Protein AF-A0A9N9NT91-F1 (afdb_monomer_lite)

Structure (mmCIF, N/CA/C/O backbone):
data_AF-A0A9N9NT91-F1
#
_entry.id   AF-A0A9N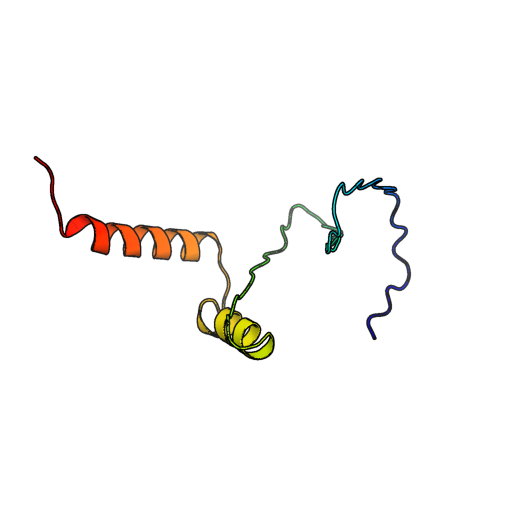9NT91-F1
#
loop_
_atom_site.group_PDB
_atom_site.id
_atom_site.type_symbol
_atom_site.label_atom_id
_atom_site.label_alt_id
_atom_site.label_comp_id
_atom_site.label_asym_id
_atom_site.label_entity_id
_atom_site.label_seq_id
_atom_site.pdbx_PDB_ins_code
_atom_site.Cartn_x
_atom_site.Cartn_y
_atom_site.Cartn_z
_atom_site.occupancy
_atom_site.B_iso_or_equiv
_atom_site.auth_seq_id
_atom_site.auth_comp_id
_atom_site.auth_asym_id
_atom_site.auth_atom_id
_atom_site.pdbx_PDB_model_num
ATOM 1 N N . ASN A 1 1 ? 11.778 0.957 -24.401 1.00 29.25 1 ASN A N 1
ATOM 2 C CA . ASN A 1 1 ? 12.486 2.217 -24.705 1.00 29.25 1 ASN A CA 1
ATOM 3 C C . ASN A 1 1 ? 11.619 3.371 -24.269 1.00 29.25 1 ASN A C 1
ATOM 5 O O . ASN A 1 1 ? 10.601 3.606 -24.902 1.00 29.25 1 ASN A O 1
ATOM 9 N N . PHE A 1 2 ? 11.968 4.003 -23.153 1.00 30.50 2 PHE A N 1
ATOM 10 C CA . PHE A 1 2 ? 11.306 5.214 -22.679 1.00 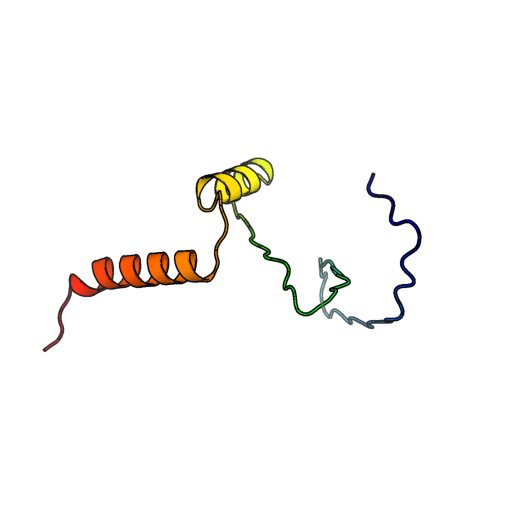30.50 2 PHE A CA 1
ATOM 11 C C . PHE A 1 2 ? 12.195 6.388 -23.094 1.00 30.50 2 PHE A C 1
ATOM 13 O O . PHE A 1 2 ? 13.359 6.436 -22.699 1.00 30.50 2 PHE A O 1
ATOM 20 N N . THR A 1 3 ? 11.690 7.257 -23.963 1.00 26.98 3 THR A N 1
ATOM 21 C CA . THR A 1 3 ? 12.416 8.430 -24.461 1.00 26.98 3 THR A CA 1
ATOM 22 C C . THR A 1 3 ? 11.895 9.641 -23.699 1.00 26.98 3 THR A C 1
ATOM 24 O O . THR A 1 3 ? 10.711 9.950 -23.789 1.00 26.98 3 THR A O 1
ATOM 27 N N . ILE A 1 4 ? 12.755 10.300 -22.921 1.00 46.78 4 ILE A N 1
ATOM 28 C CA . ILE A 1 4 ? 12.425 11.570 -22.266 1.00 46.78 4 ILE A CA 1
ATOM 29 C C . ILE A 1 4 ? 12.824 12.680 -23.240 1.00 46.78 4 ILE A C 1
ATOM 31 O O . ILE A 1 4 ? 14.005 12.999 -23.364 1.00 46.78 4 ILE A O 1
ATOM 35 N N . GLU A 1 5 ? 11.857 13.231 -23.971 1.00 41.44 5 GLU A N 1
ATOM 36 C CA . GLU A 1 5 ? 12.071 14.425 -24.790 1.00 41.44 5 GLU A CA 1
ATOM 37 C C . GLU A 1 5 ? 11.724 15.682 -23.975 1.00 41.44 5 GLU A C 1
ATOM 39 O O . GLU A 1 5 ? 10.614 15.830 -23.474 1.00 41.44 5 GLU A O 1
ATOM 44 N N . ASN A 1 6 ? 12.695 16.595 -23.859 1.00 38.34 6 ASN A N 1
ATOM 45 C CA . ASN A 1 6 ? 12.537 17.987 -23.418 1.00 38.34 6 ASN A CA 1
ATOM 46 C C . ASN A 1 6 ?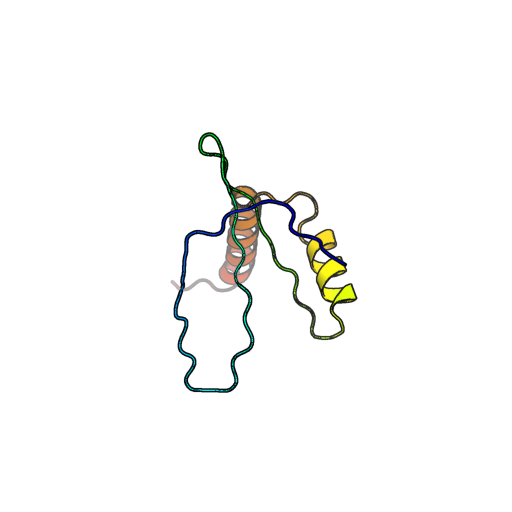 12.025 18.278 -21.989 1.00 38.34 6 ASN A C 1
ATOM 48 O O . ASN A 1 6 ? 11.307 19.251 -21.776 1.00 38.34 6 ASN A O 1
ATOM 52 N N . SER A 1 7 ? 12.507 17.560 -20.970 1.00 41.97 7 SER A N 1
ATOM 53 C CA . SER A 1 7 ? 12.490 18.074 -19.588 1.00 41.97 7 SER A CA 1
ATOM 54 C C . SER A 1 7 ? 13.884 18.572 -19.186 1.00 41.97 7 SER A C 1
ATOM 56 O O . SER A 1 7 ? 14.802 17.771 -18.996 1.00 41.97 7 SER A O 1
ATOM 58 N N . THR A 1 8 ? 14.079 19.883 -19.027 1.00 43.53 8 THR A N 1
ATOM 59 C CA . THR A 1 8 ? 15.269 20.410 -18.337 1.00 43.53 8 THR A CA 1
ATOM 60 C C . THR A 1 8 ? 15.165 20.088 -16.849 1.00 43.53 8 THR A C 1
ATOM 62 O O . THR A 1 8 ? 14.572 20.840 -16.082 1.00 43.53 8 THR A O 1
ATOM 65 N N . PHE A 1 9 ? 15.746 18.962 -16.437 1.00 50.81 9 PHE A N 1
ATOM 66 C CA . PHE A 1 9 ? 15.858 18.567 -15.035 1.00 50.81 9 PHE A CA 1
ATOM 67 C C . PHE A 1 9 ? 16.933 19.430 -14.346 1.00 50.81 9 PHE A C 1
ATOM 69 O O . PHE A 1 9 ? 18.110 19.079 -14.316 1.00 50.81 9 PHE A O 1
ATOM 76 N N . GLN 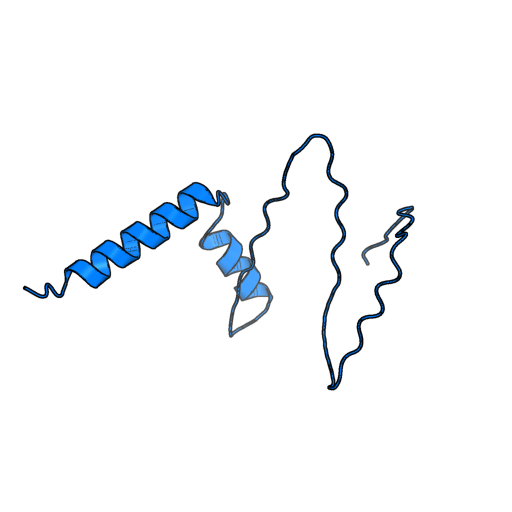A 1 10 ? 16.557 20.608 -13.841 1.00 47.66 10 GLN A N 1
ATOM 77 C CA . GLN A 1 10 ? 17.449 21.517 -13.099 1.00 47.66 10 GLN A CA 1
ATOM 78 C C . GLN A 1 10 ? 17.558 21.107 -11.623 1.00 47.66 10 GLN A C 1
ATOM 80 O O . GLN A 1 10 ? 17.283 21.888 -10.717 1.00 47.66 10 GLN A O 1
ATOM 85 N N . SER A 1 11 ? 17.960 19.863 -11.367 1.00 52.81 11 SER A N 1
ATOM 86 C CA . SER A 1 11 ? 18.360 19.450 -10.026 1.00 52.81 11 SER A CA 1
ATOM 87 C C . SER A 1 11 ? 19.521 18.469 -10.085 1.00 52.81 11 SER A C 1
ATOM 89 O O . SER A 1 11 ? 19.359 17.296 -10.421 1.00 52.81 11 SER A O 1
ATOM 91 N N . SER A 1 12 ? 20.714 18.949 -9.743 1.00 49.75 12 SER A N 1
ATOM 92 C CA . SER A 1 12 ? 21.845 18.083 -9.433 1.00 49.75 12 SER A CA 1
ATOM 93 C C . SER A 1 12 ? 21.691 17.566 -7.999 1.00 49.75 12 SER A C 1
ATOM 95 O O . SER A 1 12 ? 22.221 18.160 -7.057 1.00 49.75 12 SER A O 1
ATOM 97 N N . TYR A 1 13 ? 20.950 16.472 -7.812 1.00 56.06 13 TYR A N 1
ATOM 98 C CA . TYR A 1 13 ? 20.956 15.750 -6.540 1.00 56.06 13 TYR A CA 1
ATOM 99 C C . TYR A 1 13 ? 22.221 14.884 -6.459 1.00 56.06 13 TYR A C 1
ATOM 101 O O . TYR A 1 13 ? 22.318 13.844 -7.106 1.00 56.06 13 TYR A O 1
ATOM 109 N N . ASN A 1 14 ? 23.197 15.306 -5.651 1.00 54.56 14 ASN A N 1
ATOM 110 C CA . ASN A 1 14 ? 24.328 14.458 -5.269 1.00 54.56 14 ASN A CA 1
ATOM 111 C C . ASN A 1 14 ? 23.856 13.450 -4.216 1.00 54.56 14 ASN A C 1
ATOM 113 O O . ASN A 1 14 ? 23.845 13.751 -3.023 1.00 54.56 14 ASN A O 1
ATOM 117 N N . ILE A 1 15 ? 23.448 12.260 -4.655 1.00 62.19 15 ILE A N 1
ATOM 118 C CA . ILE A 1 15 ? 23.063 11.173 -3.752 1.00 62.19 15 ILE A CA 1
ATOM 119 C C . ILE A 1 15 ? 24.287 10.278 -3.542 1.00 62.19 15 ILE A C 1
ATOM 121 O O . ILE A 1 15 ? 24.646 9.483 -4.408 1.00 62.19 15 ILE A O 1
ATOM 125 N N . SER A 1 16 ? 24.965 10.455 -2.407 1.00 62.09 16 SER A N 1
ATOM 126 C CA . SER A 1 16 ? 26.077 9.593 -1.997 1.00 62.09 16 SER A CA 1
ATOM 127 C C . SER A 1 16 ? 25.525 8.326 -1.349 1.00 62.09 16 SER A C 1
ATOM 129 O O . SER A 1 16 ? 24.746 8.413 -0.401 1.00 62.09 16 SER A O 1
ATOM 131 N N . PHE A 1 17 ? 25.951 7.160 -1.828 1.00 65.00 17 PHE A N 1
ATOM 132 C CA . PHE A 1 17 ? 25.589 5.864 -1.258 1.00 65.00 17 PHE A CA 1
ATOM 133 C C . PHE A 1 17 ? 26.839 5.163 -0.722 1.00 65.00 17 PHE A C 1
ATOM 135 O O . PHE A 1 17 ? 27.829 5.035 -1.437 1.00 65.00 17 PHE A O 1
ATOM 142 N N . ASP A 1 18 ? 26.784 4.706 0.530 1.00 69.81 18 ASP A N 1
ATOM 143 C CA . ASP A 1 18 ? 27.916 4.087 1.247 1.00 69.81 18 ASP A CA 1
ATOM 144 C C . ASP A 1 18 ? 28.045 2.565 0.991 1.00 69.81 18 ASP A C 1
ATOM 146 O O . ASP A 1 18 ? 28.901 1.881 1.546 1.00 69.81 18 ASP A O 1
ATOM 150 N N . THR A 1 19 ? 27.166 2.007 0.154 1.00 67.25 19 THR A N 1
ATOM 151 C CA . THR A 1 19 ? 27.041 0.576 -0.175 1.00 67.25 19 THR A CA 1
ATOM 152 C C . THR A 1 19 ? 26.583 0.425 -1.631 1.00 67.25 19 THR A C 1
ATOM 154 O O . THR A 1 19 ? 26.164 1.421 -2.229 1.00 67.25 19 THR A O 1
ATOM 157 N N . PRO A 1 20 ? 26.640 -0.776 -2.253 1.00 76.00 20 PRO A N 1
ATOM 158 C CA . PRO A 1 20 ? 26.004 -0.975 -3.553 1.00 76.00 20 PRO A CA 1
ATOM 159 C C . PRO A 1 20 ? 24.502 -0.693 -3.435 1.00 76.00 20 PRO A C 1
ATOM 161 O O . PRO A 1 20 ? 23.732 -1.507 -2.930 1.00 76.00 20 PRO A O 1
ATOM 164 N N . ALA A 1 21 ? 24.111 0.497 -3.880 1.00 73.25 21 ALA A N 1
ATOM 165 C CA . ALA A 1 21 ? 22.754 0.994 -3.820 1.00 73.25 21 ALA A CA 1
ATOM 166 C C . ALA A 1 21 ? 22.115 0.931 -5.202 1.00 73.25 21 ALA A C 1
ATOM 168 O O . ALA A 1 21 ? 22.711 1.316 -6.209 1.00 73.25 21 ALA A O 1
ATOM 169 N N . ILE A 1 22 ? 20.874 0.458 -5.228 1.00 80.81 22 ILE A N 1
ATOM 170 C CA . ILE A 1 22 ? 20.010 0.496 -6.400 1.00 80.81 22 ILE A CA 1
ATOM 171 C C . ILE A 1 22 ? 18.851 1.414 -6.035 1.00 80.81 22 ILE A C 1
ATOM 173 O O . ILE A 1 22 ? 18.184 1.208 -5.023 1.00 80.81 22 ILE A O 1
ATOM 177 N N . GLY A 1 23 ? 18.630 2.436 -6.851 1.00 78.25 23 GLY A N 1
ATOM 178 C CA . GLY A 1 23 ? 17.576 3.415 -6.642 1.00 78.25 23 GLY A CA 1
ATOM 179 C C . GLY A 1 23 ? 17.196 4.092 -7.949 1.00 78.25 23 GLY A C 1
ATOM 180 O O . GLY A 1 23 ? 17.936 4.038 -8.931 1.00 78.25 23 GLY A O 1
ATOM 181 N N . ALA A 1 24 ? 16.031 4.726 -7.951 1.00 80.94 24 ALA A N 1
ATOM 182 C CA . ALA A 1 24 ? 15.535 5.526 -9.059 1.00 80.94 24 ALA A CA 1
ATOM 183 C C . ALA A 1 24 ? 15.024 6.866 -8.524 1.00 80.94 24 ALA A C 1
ATOM 185 O O . ALA A 1 24 ? 14.528 6.941 -7.400 1.00 80.94 24 ALA A O 1
ATOM 186 N N . VAL A 1 25 ? 15.141 7.913 -9.338 1.00 79.94 25 VAL A N 1
ATOM 187 C CA . VAL A 1 25 ? 14.552 9.227 -9.065 1.00 79.94 25 VAL A CA 1
ATOM 188 C C . VAL A 1 25 ? 13.417 9.430 -10.056 1.00 79.94 25 VAL A C 1
ATOM 190 O O . VAL A 1 25 ? 13.631 9.350 -11.265 1.00 79.94 25 VAL A O 1
ATOM 193 N N . LEU A 1 26 ? 12.216 9.675 -9.536 1.00 81.44 26 LEU A N 1
ATOM 194 C CA . LEU A 1 26 ? 11.039 10.025 -10.323 1.00 81.44 26 LEU A CA 1
ATOM 195 C C . LEU A 1 26 ? 10.776 11.516 -10.124 1.00 81.44 26 LEU A C 1
ATOM 197 O O . LEU A 1 26 ? 10.680 11.976 -8.987 1.00 81.44 26 LEU A O 1
ATOM 201 N N . GLY A 1 27 ? 10.706 12.269 -11.218 1.00 80.31 27 GLY A N 1
ATOM 202 C CA . GLY A 1 27 ? 10.322 13.674 -11.194 1.00 80.31 27 GLY A CA 1
ATOM 203 C C . GLY A 1 27 ? 8.996 13.864 -11.905 1.00 80.31 27 GLY A C 1
ATOM 204 O O . GLY A 1 27 ? 8.780 13.298 -12.975 1.00 80.31 27 GLY A O 1
ATOM 205 N N . PHE A 1 28 ? 8.134 14.663 -11.294 1.00 78.44 28 PHE A N 1
ATOM 206 C CA . PHE A 1 28 ? 6.804 14.976 -11.784 1.00 78.44 28 PHE A CA 1
ATOM 207 C C . PHE A 1 28 ? 6.667 16.495 -11.823 1.00 78.44 28 PHE A C 1
ATOM 209 O O . PHE A 1 28 ? 7.151 17.177 -10.918 1.00 78.44 28 PHE A O 1
ATOM 216 N N . ASP A 1 29 ? 6.036 17.001 -12.874 1.00 80.62 29 ASP A N 1
ATOM 217 C CA . ASP A 1 29 ? 5.602 18.391 -12.956 1.00 80.62 29 ASP A CA 1
ATOM 218 C C . ASP A 1 29 ? 4.103 18.417 -12.653 1.00 80.62 29 ASP A C 1
ATOM 220 O O . ASP A 1 29 ? 3.351 17.624 -13.223 1.00 80.62 29 ASP A O 1
ATOM 224 N N . PHE A 1 30 ? 3.685 19.253 -11.706 1.00 74.62 30 PHE A N 1
ATOM 225 C CA . PHE A 1 30 ? 2.302 19.302 -11.239 1.00 74.62 30 PHE A CA 1
ATOM 226 C C . PHE A 1 30 ? 1.724 20.687 -11.503 1.00 74.62 30 PHE A C 1
ATOM 228 O O . PHE A 1 30 ? 2.185 21.675 -10.929 1.00 74.62 30 PHE A O 1
ATOM 235 N N . ASP A 1 31 ? 0.660 20.750 -12.297 1.00 74.88 31 ASP A N 1
ATOM 236 C CA . ASP A 1 31 ? -0.144 21.958 -12.440 1.00 74.88 31 ASP A CA 1
ATOM 237 C C . ASP A 1 31 ? -1.217 22.031 -11.334 1.00 74.88 31 ASP A C 1
ATOM 239 O O . ASP A 1 31 ? -1.808 21.033 -10.925 1.00 74.88 31 ASP A O 1
ATOM 243 N N . ASN A 1 32 ? -1.509 23.246 -10.858 1.00 64.25 32 ASN A N 1
ATOM 244 C CA . ASN A 1 32 ? -2.748 23.599 -10.143 1.00 64.25 32 ASN A CA 1
ATOM 245 C C . ASN A 1 32 ? -3.140 22.762 -8.901 1.00 64.25 32 ASN A C 1
ATOM 247 O O . ASN A 1 32 ? -4.326 22.618 -8.608 1.00 64.25 32 ASN A O 1
ATOM 251 N N . GLY A 1 33 ? -2.177 22.276 -8.113 1.00 62.88 33 GLY A N 1
ATOM 252 C CA . GLY A 1 33 ? -2.464 21.631 -6.821 1.00 62.88 33 GLY A CA 1
ATOM 253 C C . GLY A 1 33 ? -3.063 20.225 -6.925 1.00 62.88 33 GLY A C 1
ATOM 254 O O . GLY A 1 33 ? -3.546 19.691 -5.924 1.00 62.88 33 GLY A O 1
ATOM 255 N N . GLU A 1 34 ? -3.017 19.619 -8.111 1.00 65.06 34 GLU A N 1
ATOM 256 C CA . GLU A 1 34 ? -3.281 18.195 -8.276 1.00 65.06 34 GLU A CA 1
ATOM 257 C C . GLU A 1 34 ? -2.099 17.380 -7.727 1.00 65.06 34 GLU A C 1
ATOM 259 O O . GLU A 1 34 ? -0.935 17.760 -7.864 1.00 65.06 34 GLU A O 1
ATOM 264 N N . TYR A 1 35 ? -2.398 16.265 -7.059 1.00 68.00 35 TYR A N 1
ATOM 265 C CA . TYR A 1 35 ? -1.395 15.313 -6.587 1.00 68.00 35 TYR A CA 1
ATOM 266 C C . TYR A 1 35 ? -1.531 14.008 -7.371 1.00 68.00 35 TYR A C 1
ATOM 268 O O . TYR A 1 35 ? -2.630 13.464 -7.499 1.00 68.00 35 TYR A O 1
ATOM 276 N N . GLU A 1 36 ? -0.412 13.481 -7.869 1.00 67.00 36 GLU A N 1
ATOM 277 C CA . GLU A 1 36 ? -0.413 12.195 -8.568 1.00 67.00 36 GLU A CA 1
ATOM 278 C C . GLU A 1 36 ? -0.544 11.049 -7.564 1.00 67.00 36 GLU A C 1
ATOM 280 O O . GLU A 1 36 ? 0.251 10.891 -6.628 1.00 67.00 36 GLU A O 1
ATOM 285 N N . LYS A 1 37 ? -1.560 10.217 -7.775 1.00 75.06 37 LYS A N 1
ATOM 286 C CA . LYS A 1 37 ? -1.799 9.031 -6.961 1.00 75.06 37 LYS A CA 1
ATOM 287 C C . LYS A 1 37 ? -0.905 7.894 -7.437 1.00 75.06 37 LYS A C 1
ATOM 289 O O . LYS A 1 37 ? -1.108 7.343 -8.510 1.00 75.06 37 LYS A O 1
ATOM 294 N N . ASN A 1 38 ? 0.040 7.498 -6.593 1.00 77.31 38 ASN A N 1
ATOM 295 C CA . ASN A 1 38 ? 0.935 6.381 -6.864 1.00 77.31 38 ASN A CA 1
ATOM 296 C C . ASN A 1 38 ? 0.674 5.247 -5.868 1.00 77.31 38 ASN A C 1
ATOM 298 O O . ASN A 1 38 ? 0.534 5.485 -4.669 1.00 77.31 38 ASN A O 1
ATOM 302 N N . PHE A 1 39 ? 0.650 4.012 -6.359 1.00 84.19 39 PHE A N 1
ATOM 303 C CA . PHE A 1 39 ? 0.577 2.804 -5.543 1.00 84.19 39 PHE A CA 1
ATOM 304 C C . PHE A 1 39 ? 1.546 1.758 -6.089 1.00 84.19 39 PHE A C 1
ATOM 306 O O . PHE A 1 39 ? 1.917 1.779 -7.262 1.00 84.19 39 PHE A O 1
ATOM 313 N N . ILE A 1 40 ? 1.992 0.861 -5.215 1.00 88.56 40 ILE A N 1
ATOM 314 C CA . ILE A 1 40 ? 3.023 -0.127 -5.527 1.00 88.56 40 ILE A CA 1
ATOM 315 C C . ILE A 1 40 ? 2.484 -1.499 -5.150 1.00 88.56 40 ILE A C 1
ATOM 317 O O . ILE A 1 40 ? 2.059 -1.706 -4.016 1.00 88.56 40 ILE A O 1
ATOM 321 N N . GLY A 1 41 ? 2.535 -2.436 -6.094 1.00 90.62 41 GLY A N 1
ATOM 322 C CA . GLY A 1 41 ? 2.343 -3.852 -5.805 1.00 90.62 41 GLY A CA 1
ATOM 323 C C . GLY A 1 41 ? 3.662 -4.533 -5.484 1.00 90.62 41 GLY A C 1
ATOM 324 O O . GLY A 1 41 ? 4.707 -4.193 -6.043 1.00 90.62 41 GLY A O 1
ATOM 325 N N . ILE A 1 42 ? 3.603 -5.534 -4.614 1.00 94.38 42 ILE A N 1
ATOM 326 C CA . ILE A 1 42 ? 4.749 -6.373 -4.266 1.00 94.38 42 ILE A CA 1
ATOM 327 C C . ILE A 1 42 ? 4.410 -7.845 -4.488 1.00 94.38 42 ILE A C 1
ATOM 329 O O . ILE A 1 42 ? 3.265 -8.276 -4.343 1.00 94.38 42 ILE A O 1
ATOM 333 N N . SER A 1 43 ? 5.417 -8.634 -4.853 1.00 95.56 43 SER A N 1
ATOM 334 C CA . SER A 1 43 ? 5.294 -10.084 -4.959 1.00 95.56 43 SER A CA 1
ATOM 335 C C . SER A 1 43 ? 6.644 -10.752 -4.743 1.00 95.56 43 SER A C 1
ATOM 337 O O . SER A 1 43 ? 7.662 -10.291 -5.255 1.00 95.56 43 SER A O 1
ATOM 339 N N . PHE A 1 44 ? 6.634 -11.877 -4.030 1.00 95.81 44 PHE A N 1
ATOM 340 C CA . PHE A 1 44 ? 7.793 -12.764 -3.909 1.00 95.81 44 PHE A CA 1
ATOM 341 C C . PHE A 1 44 ? 7.959 -13.705 -5.113 1.00 95.81 44 PHE A C 1
ATOM 343 O O . PHE A 1 44 ? 8.921 -14.465 -5.156 1.00 95.81 44 PHE A O 1
ATOM 350 N N . ILE A 1 45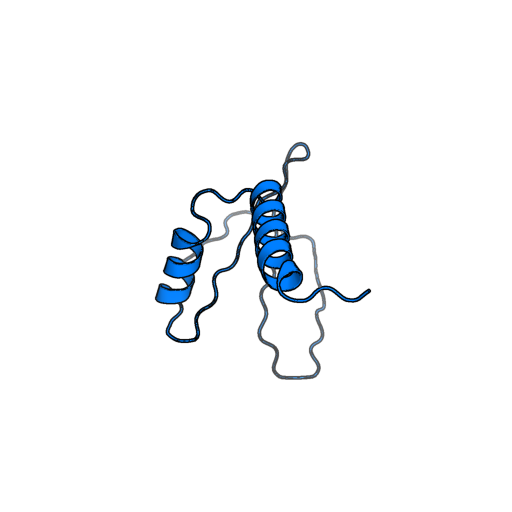 ? 7.022 -13.690 -6.071 1.00 95.44 45 ILE A N 1
ATOM 351 C CA . ILE A 1 45 ? 7.010 -14.611 -7.215 1.00 95.44 45 ILE A CA 1
ATOM 352 C C . ILE A 1 45 ? 7.681 -13.960 -8.427 1.00 95.44 45 ILE A C 1
ATOM 354 O O . ILE A 1 45 ? 8.721 -14.425 -8.883 1.00 95.44 45 ILE A O 1
ATOM 358 N N . THR A 1 46 ? 7.087 -12.891 -8.961 1.00 95.81 46 THR A N 1
ATOM 359 C CA . THR A 1 46 ? 7.594 -12.160 -10.137 1.00 95.81 46 THR A CA 1
ATOM 360 C C . THR A 1 46 ? 7.114 -10.709 -10.135 1.00 95.81 46 THR A C 1
ATOM 362 O O . THR A 1 46 ? 6.129 -10.372 -9.477 1.00 95.81 46 THR A O 1
ATOM 365 N N . SER A 1 47 ? 7.764 -9.856 -10.934 1.00 95.50 47 SER A N 1
ATOM 366 C CA . SER A 1 47 ? 7.296 -8.491 -11.219 1.00 95.50 47 SER A CA 1
ATOM 367 C C . SER A 1 47 ? 5.909 -8.469 -11.867 1.00 95.50 47 SER A C 1
ATOM 369 O O . SER A 1 47 ? 5.084 -7.630 -11.517 1.00 95.50 47 SER A O 1
ATOM 371 N N . ASP A 1 48 ? 5.621 -9.418 -12.762 1.00 96.38 48 ASP A N 1
ATOM 372 C CA . ASP A 1 48 ? 4.314 -9.517 -13.420 1.00 96.38 48 ASP A CA 1
ATOM 373 C C . ASP A 1 48 ? 3.216 -9.838 -12.406 1.00 96.38 48 ASP A C 1
ATOM 375 O O . ASP A 1 48 ? 2.123 -9.278 -12.466 1.00 96.38 48 ASP A O 1
ATOM 379 N N . GLN A 1 49 ? 3.516 -10.702 -11.431 1.00 96.88 49 GLN A N 1
ATOM 380 C CA . GLN A 1 49 ? 2.593 -10.971 -10.337 1.00 96.88 49 GLN A CA 1
ATOM 381 C C . GLN A 1 49 ? 2.437 -9.759 -9.413 1.00 96.88 49 GLN A C 1
ATOM 383 O O . GLN A 1 49 ? 1.327 -9.488 -8.975 1.00 96.88 49 GLN A O 1
ATOM 388 N N . ALA A 1 50 ? 3.502 -8.998 -9.145 1.00 95.00 50 ALA A N 1
ATOM 389 C CA . ALA A 1 50 ? 3.398 -7.757 -8.376 1.00 95.00 50 ALA A CA 1
ATOM 390 C C . ALA A 1 50 ? 2.470 -6.739 -9.065 1.00 95.00 50 ALA A C 1
ATOM 392 O O . ALA A 1 50 ? 1.650 -6.109 -8.401 1.00 95.00 50 ALA A O 1
ATOM 393 N N . CYS A 1 51 ? 2.546 -6.629 -10.396 1.00 92.88 51 CYS A N 1
ATOM 394 C CA . CYS A 1 51 ? 1.649 -5.785 -11.184 1.00 92.88 51 CYS A CA 1
ATOM 395 C C . CYS A 1 51 ? 0.190 -6.261 -11.098 1.00 92.88 51 CYS A C 1
ATOM 397 O O . CYS A 1 51 ? -0.698 -5.453 -10.833 1.00 92.88 51 CYS A O 1
ATOM 399 N N . LYS A 1 52 ? -0.048 -7.572 -11.246 1.00 94.62 52 LYS A N 1
ATOM 400 C CA . LYS A 1 52 ? -1.385 -8.170 -11.089 1.00 94.62 52 LYS A CA 1
ATOM 401 C C . LYS A 1 52 ? -1.962 -7.925 -9.698 1.00 94.62 52 LYS A C 1
ATOM 403 O O . LYS A 1 52 ? -3.084 -7.450 -9.603 1.00 94.62 52 LYS A O 1
ATOM 408 N N . ASN A 1 53 ? -1.181 -8.163 -8.642 1.00 94.19 53 ASN A N 1
ATOM 409 C CA . ASN A 1 53 ? -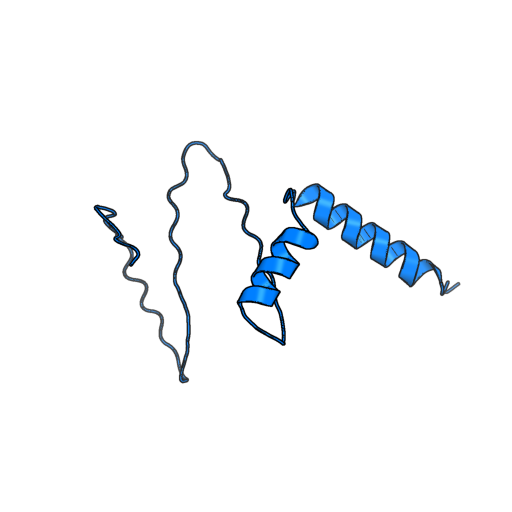1.601 -7.904 -7.264 1.00 94.19 53 ASN A CA 1
ATOM 410 C C . ASN A 1 53 ? -2.016 -6.439 -7.086 1.00 94.19 53 ASN A C 1
ATOM 412 O O . ASN A 1 53 ? -3.092 -6.171 -6.568 1.00 94.19 53 ASN A O 1
ATOM 416 N N . ALA A 1 54 ? -1.215 -5.488 -7.584 1.00 90.62 54 ALA A N 1
ATOM 417 C CA . ALA A 1 54 ? -1.545 -4.064 -7.501 1.00 90.62 54 ALA A CA 1
ATOM 418 C C . ALA A 1 54 ? -2.901 -3.740 -8.156 1.00 90.62 54 ALA A C 1
ATOM 420 O O . ALA A 1 54 ? -3.699 -2.982 -7.608 1.00 90.62 54 ALA A O 1
ATOM 421 N N . GLN A 1 55 ? -3.152 -4.318 -9.334 1.00 90.12 55 GLN A N 1
ATOM 422 C CA . GLN A 1 55 ? -4.374 -4.105 -10.109 1.00 90.12 55 GLN A CA 1
ATOM 423 C C . GLN A 1 55 ? -5.595 -4.786 -9.481 1.00 90.12 55 GLN A C 1
ATOM 425 O O . GLN A 1 55 ? -6.690 -4.234 -9.535 1.00 90.12 55 GLN A O 1
ATOM 430 N N . GLU A 1 56 ? -5.423 -5.973 -8.902 1.00 91.69 56 GLU A N 1
ATOM 431 C CA . GLU A 1 56 ? -6.502 -6.744 -8.276 1.00 91.69 56 GLU A CA 1
ATOM 432 C C . GLU A 1 56 ? -6.873 -6.201 -6.892 1.00 91.69 56 GLU A C 1
ATOM 434 O O . GLU A 1 56 ? -8.057 -6.098 -6.570 1.00 91.69 56 GLU A O 1
ATOM 439 N N . GLU A 1 57 ? -5.883 -5.824 -6.081 1.00 87.19 57 GLU A N 1
ATOM 440 C CA . GLU A 1 57 ? -6.096 -5.330 -4.719 1.00 87.19 57 GLU A CA 1
ATOM 441 C C . GLU A 1 57 ? -6.647 -3.900 -4.710 1.00 87.19 57 GLU A C 1
ATOM 443 O O . GLU A 1 57 ? -7.492 -3.575 -3.871 1.00 87.19 57 GLU A O 1
ATOM 448 N N . VAL A 1 58 ? -6.204 -3.039 -5.639 1.00 83.19 58 VAL A N 1
ATOM 449 C CA . VAL A 1 58 ? -6.616 -1.626 -5.666 1.00 83.19 58 VAL A CA 1
ATOM 450 C C . VAL A 1 58 ? -6.905 -1.097 -7.089 1.00 83.19 58 VAL A C 1
ATOM 452 O O . VAL A 1 58 ? -6.274 -0.142 -7.544 1.00 83.19 58 VAL A O 1
ATOM 455 N N . PRO A 1 59 ? -7.909 -1.649 -7.805 1.00 80.25 59 PRO A N 1
ATOM 456 C CA . PRO A 1 59 ? -8.185 -1.328 -9.216 1.00 80.25 59 PRO A CA 1
ATOM 457 C C . PRO A 1 59 ? -8.581 0.132 -9.479 1.00 80.25 59 PRO A C 1
ATOM 459 O O . PRO A 1 59 ? -8.327 0.658 -10.557 1.00 80.25 59 PRO A O 1
ATOM 462 N N . ASN A 1 60 ? -9.212 0.792 -8.504 1.00 83.12 60 ASN A N 1
ATOM 463 C CA . ASN A 1 60 ? -9.600 2.203 -8.568 1.00 83.12 60 ASN A CA 1
ATOM 464 C C . ASN A 1 60 ? -9.004 2.921 -7.360 1.00 83.12 60 ASN A C 1
ATOM 466 O O . ASN A 1 60 ? -9.708 3.170 -6.378 1.00 83.12 60 ASN A O 1
ATOM 470 N N . PHE A 1 61 ? -7.694 3.170 -7.400 1.00 84.12 61 PHE A N 1
ATOM 471 C CA . PHE A 1 61 ? -6.971 3.685 -6.245 1.00 84.12 61 PHE A CA 1
ATOM 472 C C . PHE A 1 61 ? -7.535 5.019 -5.738 1.00 84.12 61 PHE A C 1
ATOM 474 O O . PHE A 1 61 ? -7.508 6.063 -6.397 1.00 84.12 61 PHE A O 1
ATOM 481 N N . ASP A 1 62 ? -8.014 4.960 -4.501 1.00 88.12 62 ASP A N 1
ATOM 482 C CA . ASP A 1 62 ? -8.436 6.088 -3.691 1.00 88.12 62 ASP A CA 1
ATOM 483 C C . ASP A 1 62 ? -7.775 5.928 -2.324 1.00 88.12 62 ASP A C 1
ATOM 485 O O . ASP A 1 62 ? -8.061 4.976 -1.591 1.00 88.12 62 ASP A O 1
ATOM 489 N N . PHE A 1 63 ? -6.849 6.833 -2.009 1.00 87.81 63 PHE A N 1
ATOM 490 C CA . PHE A 1 63 ? -6.060 6.766 -0.785 1.00 87.81 63 PHE A CA 1
ATOM 491 C C . PHE A 1 63 ? -6.941 6.792 0.466 1.00 87.81 63 PHE A C 1
ATOM 493 O O . PHE A 1 63 ? -6.713 6.011 1.389 1.00 87.81 63 PHE A O 1
ATOM 500 N N . GLU A 1 64 ? -7.966 7.644 0.480 1.00 90.81 64 GLU A N 1
ATOM 501 C CA . GLU A 1 64 ? -8.830 7.826 1.643 1.00 90.81 64 GLU A CA 1
ATOM 502 C C . GLU A 1 64 ? -9.630 6.555 1.905 1.00 90.81 64 GLU A C 1
ATOM 504 O O . GLU A 1 64 ? -9.558 5.967 2.985 1.00 90.81 64 GLU A O 1
ATOM 509 N N . LYS A 1 65 ? -10.288 6.055 0.856 1.00 90.75 65 LYS A N 1
ATOM 510 C CA . LYS A 1 65 ? -11.061 4.816 0.915 1.00 90.75 65 LYS A CA 1
ATOM 511 C C . LYS A 1 65 ? -10.191 3.614 1.284 1.00 90.75 65 LYS A C 1
ATOM 513 O O . LYS A 1 65 ? -10.609 2.760 2.062 1.00 90.75 65 LYS A O 1
ATOM 518 N N . THR A 1 66 ? -8.977 3.533 0.740 1.00 91.44 66 THR A N 1
ATOM 519 C CA . THR A 1 66 ? -8.037 2.442 1.044 1.00 91.44 66 THR A CA 1
ATOM 520 C C . THR A 1 66 ? -7.606 2.487 2.510 1.00 91.44 66 THR A C 1
ATOM 522 O O . THR A 1 66 ? -7.567 1.447 3.169 1.00 91.44 66 THR A O 1
ATOM 525 N N . ARG A 1 67 ? -7.345 3.685 3.053 1.00 93.19 67 ARG A N 1
ATOM 526 C CA . ARG A 1 67 ? -7.018 3.865 4.473 1.00 93.19 67 ARG A CA 1
ATOM 527 C C . ARG A 1 67 ? -8.170 3.422 5.371 1.00 93.19 67 ARG A C 1
ATOM 529 O O . ARG A 1 67 ? -7.934 2.693 6.329 1.00 93.19 67 ARG A O 1
ATOM 536 N N . GLU A 1 68 ? -9.396 3.832 5.061 1.00 96.00 68 GLU A N 1
ATOM 537 C CA . GLU A 1 68 ? -10.587 3.439 5.824 1.00 96.00 68 GLU A CA 1
ATOM 538 C C . GLU A 1 68 ? -10.792 1.921 5.827 1.00 96.00 68 GLU A C 1
ATOM 540 O O . GLU A 1 68 ? -11.012 1.329 6.883 1.00 96.00 68 GLU A O 1
ATOM 545 N N . LEU A 1 69 ? -10.656 1.266 4.669 1.00 94.00 69 LEU A N 1
ATOM 546 C CA . LEU A 1 69 ? -10.748 -0.193 4.571 1.00 94.00 69 LEU A CA 1
ATOM 547 C C . LEU A 1 69 ? -9.688 -0.893 5.431 1.00 94.00 69 LEU A C 1
ATOM 549 O O . LEU A 1 69 ? -10.005 -1.874 6.103 1.00 94.00 69 LEU A O 1
ATOM 553 N N . ALA A 1 70 ? -8.455 -0.380 5.446 1.00 95.12 70 ALA A N 1
ATOM 554 C CA . ALA A 1 70 ? -7.384 -0.929 6.271 1.00 95.12 70 ALA A CA 1
ATOM 555 C C . ALA A 1 70 ? -7.674 -0.773 7.772 1.00 95.12 70 ALA A C 1
ATOM 557 O O . ALA A 1 70 ? -7.503 -1.731 8.525 1.00 95.12 70 ALA A O 1
ATOM 558 N N . VAL A 1 71 ? -8.141 0.403 8.207 1.00 97.81 71 VAL A N 1
ATOM 559 C CA . VAL A 1 71 ? -8.534 0.645 9.607 1.00 97.81 71 VAL A CA 1
ATOM 560 C C . VAL A 1 71 ? -9.645 -0.317 10.022 1.00 97.81 71 VAL A C 1
ATOM 562 O O . VAL A 1 71 ? -9.490 -1.027 11.012 1.00 97.81 71 VAL A O 1
ATOM 565 N N . ASN A 1 72 ? -10.710 -0.421 9.225 1.00 97.50 72 ASN A N 1
ATOM 566 C CA . ASN A 1 72 ? -11.839 -1.306 9.514 1.00 97.50 72 ASN A CA 1
ATOM 567 C C . ASN A 1 72 ? -11.415 -2.781 9.596 1.00 97.50 72 ASN A C 1
ATOM 569 O O . ASN A 1 72 ? -11.869 -3.511 10.477 1.00 97.50 72 ASN A O 1
ATOM 573 N N . ALA A 1 73 ? -10.528 -3.231 8.702 1.00 97.38 73 ALA A N 1
ATOM 574 C CA . ALA A 1 73 ? -9.996 -4.591 8.742 1.00 97.38 73 ALA A CA 1
ATOM 575 C C . ALA A 1 73 ? -9.231 -4.858 10.049 1.00 97.38 73 ALA A C 1
ATOM 577 O O . ALA A 1 73 ? -9.427 -5.896 10.681 1.00 97.38 73 ALA A O 1
ATOM 578 N N . TRP A 1 74 ? -8.411 -3.904 10.492 1.00 97.88 74 TRP A N 1
ATOM 579 C CA . TRP A 1 74 ? -7.709 -4.012 11.769 1.00 97.88 74 TRP A CA 1
ATOM 580 C C . TRP A 1 74 ? -8.649 -3.969 12.970 1.00 97.88 74 TRP A C 1
ATOM 582 O O . TRP A 1 74 ? -8.457 -4.749 13.898 1.00 97.88 74 TRP A O 1
ATOM 592 N N . GLU A 1 75 ? -9.675 -3.120 12.967 1.00 96.88 75 GLU A N 1
ATOM 593 C CA . GLU A 1 75 ? -10.665 -3.076 14.048 1.00 96.88 75 GLU A CA 1
ATOM 594 C C . GLU A 1 75 ? -11.374 -4.422 14.223 1.00 96.88 75 GLU A C 1
ATOM 596 O O . GLU A 1 75 ? -11.508 -4.905 15.349 1.00 96.88 75 GLU A O 1
ATOM 601 N N . VAL A 1 76 ? -11.759 -5.074 13.121 1.00 97.19 76 VAL A N 1
ATOM 602 C CA . VAL A 1 76 ? -12.350 -6.419 13.156 1.00 97.19 76 VAL A CA 1
ATOM 603 C C . VAL A 1 76 ? -11.399 -7.414 13.816 1.00 97.19 76 VAL A C 1
ATOM 605 O O . VAL A 1 76 ? -11.808 -8.153 14.714 1.00 97.19 76 VAL A O 1
ATOM 608 N N . GLU A 1 77 ? -10.130 -7.420 13.418 1.00 97.12 77 GLU A N 1
ATOM 609 C CA . GLU A 1 77 ? -9.137 -8.356 13.946 1.00 97.12 77 GLU A CA 1
ATOM 610 C C . GLU A 1 77 ? -8.800 -8.096 15.419 1.00 97.12 77 GLU A C 1
ATOM 612 O O . GLU A 1 77 ? -8.758 -9.031 16.221 1.00 97.12 77 GLU A O 1
ATOM 617 N N . LEU A 1 78 ? -8.626 -6.831 15.802 1.00 95.94 78 LEU A N 1
ATOM 618 C CA . LEU A 1 78 ? -8.284 -6.434 17.168 1.00 95.94 78 LEU A CA 1
ATOM 619 C C . LEU A 1 78 ? -9.464 -6.591 18.133 1.00 95.94 78 LEU A C 1
ATOM 621 O O . LEU A 1 78 ? -9.253 -6.898 19.304 1.00 95.94 78 LEU A O 1
ATOM 625 N N . SER A 1 79 ? -10.708 -6.465 17.658 1.00 95.31 79 SER A N 1
ATOM 626 C CA . SER A 1 79 ? -11.905 -6.638 18.495 1.00 95.31 79 SER A CA 1
ATOM 627 C C . SER A 1 79 ? -12.065 -8.048 19.079 1.00 95.31 79 SER A C 1
ATOM 629 O O . SER A 1 79 ? -12.812 -8.237 20.041 1.00 95.31 79 SER A O 1
ATOM 631 N N . LYS A 1 80 ? -11.348 -9.040 18.531 1.00 96.38 80 LYS A N 1
ATOM 632 C CA . LYS A 1 80 ? -11.378 -10.438 18.987 1.00 96.38 80 LYS A CA 1
ATOM 633 C C . LYS A 1 80 ? -10.863 -10.613 20.417 1.00 96.38 80 LYS A C 1
ATOM 635 O O . LYS A 1 80 ? -11.232 -11.586 21.070 1.00 96.38 80 LYS A O 1
ATOM 640 N N . ILE A 1 81 ? -10.020 -9.700 20.905 1.00 92.19 81 ILE A N 1
ATOM 641 C CA . ILE A 1 81 ? -9.483 -9.724 22.268 1.00 92.19 81 ILE A CA 1
ATOM 642 C C . ILE A 1 81 ? -9.771 -8.371 22.917 1.00 92.19 81 ILE A C 1
ATOM 644 O O . ILE A 1 81 ? -9.204 -7.354 22.528 1.00 92.19 81 ILE A O 1
ATOM 648 N N . ARG A 1 82 ? -10.639 -8.360 23.933 1.00 86.69 82 ARG A N 1
ATOM 649 C CA . ARG A 1 82 ? -10.890 -7.178 24.765 1.00 86.69 82 ARG A CA 1
ATOM 650 C C . ARG A 1 82 ? -10.089 -7.269 26.054 1.00 86.69 82 ARG A C 1
ATOM 652 O O . ARG A 1 82 ? -10.083 -8.310 26.705 1.00 86.69 82 ARG A O 1
ATOM 659 N N . VAL A 1 83 ? -9.423 -6.173 26.394 1.00 88.12 83 VAL A N 1
ATOM 660 C CA . VAL A 1 83 ? -8.745 -5.986 27.677 1.00 88.12 83 VAL A CA 1
ATOM 661 C C . VAL A 1 83 ? -9.612 -5.035 28.494 1.00 88.12 83 VAL A C 1
ATOM 663 O O . VAL A 1 83 ? -9.940 -3.955 28.000 1.00 88.12 83 VAL A O 1
ATOM 666 N N . ASP A 1 84 ? -9.993 -5.466 29.694 1.00 75.94 84 ASP A N 1
ATOM 667 C CA . ASP A 1 84 ? -10.739 -4.677 30.680 1.00 75.94 84 ASP A CA 1
ATOM 668 C C . ASP A 1 84 ? -9.816 -4.245 31.833 1.00 75.94 84 ASP A C 1
ATOM 670 O O . ASP A 1 84 ? -8.881 -5.017 32.166 1.00 75.94 84 ASP A O 1
#

Foldseek 3Di:
DDDDPDDPPPDDDPDDDPDPDDDDDDDDDDPDPDDDDDDWFDDPPDPVVSVVCRCVVAVPDDPVVVVVVVVVVVCVVVVVDDDD

Radius of gyration: 19.45 Å; chains: 1; bounding box: 40×38×56 Å

pLDDT: mean 78.47, std 18.84, range [26.98, 97.88]

Organism: NCBI:txid60492

Secondary structure (DSSP, 8-state):
-----S-----------SS------------TT----------SS-HHHHHHHHHHH-TT--HHHHHHHHHHHHHHHHTTS---

InterPro domains:
  IPR012939 Glycosyl hydrolase family 92 [PF07971] (49-83)
  IPR014718 Glycoside hydrolase-type carbohydrate-binding [G3DSA:2.70.98.10] (2-84)

Sequence (84 aa):
NFTIENSTFQSSYNISFDTPAIGAVLGFDFDNGEYEKNFIGISFITSDQACKNAQEEVPNFDFEKTRELAVNAWEVELSKIRVD